Protein AF-A0A6M0CAF9-F1 (afdb_monomer_lite)

Structure (mmCIF, N/CA/C/O backbone):
data_AF-A0A6M0CAF9-F1
#
_entry.id   AF-A0A6M0CAF9-F1
#
loop_
_atom_site.group_PDB
_atom_site.id
_atom_site.type_symbol
_atom_site.label_atom_id
_atom_site.label_alt_id
_atom_site.label_comp_id
_atom_site.label_asym_id
_atom_site.label_entity_id
_atom_site.label_seq_id
_atom_site.pdbx_PDB_ins_code
_atom_site.Cartn_x
_atom_site.Cartn_y
_atom_site.Cartn_z
_atom_site.occupancy
_atom_site.B_iso_or_equiv
_atom_site.auth_seq_id
_atom_site.auth_comp_id
_atom_site.auth_asym_id
_atom_site.auth_atom_id
_atom_site.pdbx_PDB_model_num
ATOM 1 N N . VAL A 1 1 ? 7.916 -5.386 -38.364 1.00 42.59 1 VAL A N 1
ATOM 2 C CA . VAL 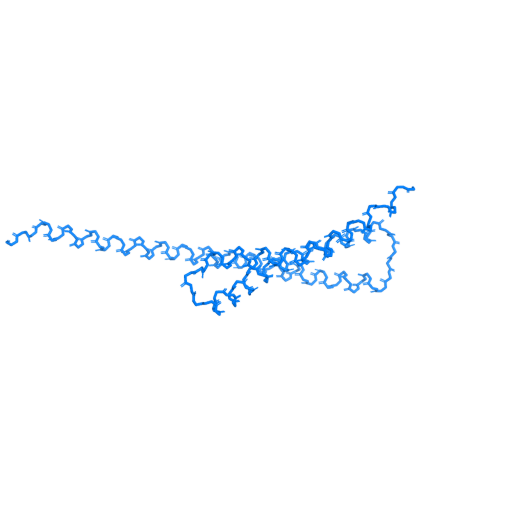A 1 1 ? 7.570 -3.992 -38.754 1.00 42.59 1 VAL A CA 1
ATOM 3 C C . VAL A 1 1 ? 6.393 -3.407 -37.946 1.00 42.59 1 VAL A C 1
ATOM 5 O O . VAL A 1 1 ? 6.266 -2.196 -37.897 1.00 42.59 1 VAL A O 1
ATOM 8 N N . GLY A 1 2 ? 5.595 -4.197 -37.208 1.00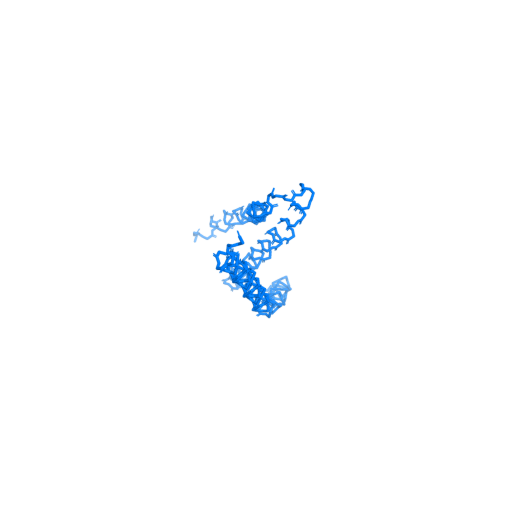 41.81 2 GLY A N 1
ATOM 9 C CA . GLY A 1 2 ? 4.472 -3.687 -36.388 1.00 41.81 2 GLY A CA 1
ATOM 10 C C . GLY A 1 2 ? 4.785 -3.225 -34.951 1.00 41.81 2 GLY A C 1
ATOM 11 O O . GLY A 1 2 ? 3.858 -2.939 -34.206 1.00 41.81 2 GLY A O 1
ATOM 12 N N . ALA A 1 3 ? 6.056 -3.153 -34.538 1.00 45.09 3 ALA A N 1
ATOM 13 C CA . ALA A 1 3 ? 6.441 -2.914 -33.137 1.00 45.09 3 ALA A CA 1
ATOM 14 C C . ALA A 1 3 ? 6.721 -1.439 -32.775 1.00 45.09 3 ALA A C 1
ATOM 16 O O . ALA A 1 3 ? 7.056 -1.157 -31.633 1.00 45.09 3 ALA A O 1
ATOM 17 N N . TYR A 1 4 ? 6.582 -0.494 -33.713 1.00 44.72 4 TYR A N 1
ATOM 18 C CA . TYR A 1 4 ? 6.878 0.927 -33.454 1.00 44.72 4 TYR A CA 1
ATOM 19 C C . TYR A 1 4 ? 5.648 1.792 -33.143 1.00 44.72 4 TYR A C 1
ATOM 21 O O . TYR A 1 4 ? 5.808 2.894 -32.632 1.00 44.72 4 TYR A O 1
ATOM 29 N N . TYR A 1 5 ? 4.428 1.300 -33.385 1.00 47.16 5 TYR A N 1
ATOM 30 C CA . TYR A 1 5 ? 3.204 2.073 -33.121 1.00 47.16 5 TYR A CA 1
ATOM 31 C C . TYR A 1 5 ? 2.569 1.791 -31.750 1.00 47.16 5 TYR A C 1
ATOM 33 O O . TYR A 1 5 ? 1.909 2.664 -31.198 1.00 47.16 5 TYR A O 1
ATOM 41 N N . LEU A 1 6 ? 2.810 0.613 -31.172 1.00 56.22 6 LEU A N 1
ATOM 42 C CA . LEU A 1 6 ? 2.246 0.206 -29.878 1.00 56.22 6 LEU A CA 1
ATOM 43 C C . LEU A 1 6 ? 2.975 0.797 -28.647 1.00 56.22 6 LEU A C 1
ATOM 45 O O . LEU A 1 6 ? 2.296 1.295 -27.755 1.00 56.22 6 LEU A O 1
ATOM 49 N N . PRO A 1 7 ? 4.323 0.879 -28.582 1.00 57.19 7 PRO A N 1
ATOM 50 C CA . PRO A 1 7 ? 5.007 1.307 -27.355 1.00 57.19 7 PRO A CA 1
ATOM 51 C C . PRO A 1 7 ? 4.857 2.797 -27.032 1.00 57.19 7 PRO A C 1
ATOM 53 O O . PRO A 1 7 ? 4.963 3.187 -25.871 1.00 57.19 7 PRO A O 1
ATOM 56 N N . PHE A 1 8 ? 4.672 3.643 -28.052 1.00 59.41 8 PHE A N 1
ATOM 57 C CA . PHE A 1 8 ? 4.570 5.095 -27.878 1.00 59.41 8 PHE A CA 1
ATOM 58 C C . PHE A 1 8 ? 3.186 5.512 -27.372 1.00 59.41 8 PHE A C 1
ATOM 60 O O . PHE A 1 8 ? 3.091 6.318 -26.449 1.00 59.41 8 PHE A O 1
ATOM 67 N N . ILE A 1 9 ? 2.123 4.923 -27.933 1.00 61.81 9 ILE A N 1
ATOM 68 C CA . ILE A 1 9 ? 0.748 5.142 -27.465 1.00 61.81 9 ILE A CA 1
ATOM 69 C C . ILE A 1 9 ? 0.600 4.612 -26.037 1.00 61.81 9 ILE A C 1
ATOM 71 O O . ILE A 1 9 ? 0.075 5.323 -25.187 1.00 61.81 9 ILE A O 1
ATOM 75 N N . ASP A 1 10 ? 1.157 3.435 -25.747 1.00 65.56 10 ASP A N 1
ATOM 76 C CA . ASP A 1 10 ? 1.131 2.851 -24.405 1.00 65.56 10 ASP A CA 1
ATOM 77 C C . ASP A 1 10 ? 1.994 3.617 -23.387 1.00 65.56 10 ASP A C 1
ATOM 79 O O . ASP A 1 10 ? 1.692 3.594 -22.198 1.00 65.56 10 ASP A O 1
ATOM 83 N N . ASN A 1 11 ? 3.068 4.296 -23.809 1.00 69.25 11 ASN A N 1
ATOM 84 C CA . ASN A 1 11 ? 3.820 5.197 -22.923 1.00 69.25 11 ASN A CA 1
ATOM 85 C C . ASN A 1 11 ? 3.038 6.477 -22.629 1.00 69.25 11 ASN A C 1
ATOM 87 O O . ASN A 1 11 ? 3.023 6.938 -21.494 1.00 69.25 11 ASN A O 1
ATOM 91 N N . LEU A 1 12 ? 2.381 7.055 -23.637 1.00 71.19 12 LEU A N 1
ATOM 92 C CA . LEU A 1 12 ? 1.561 8.252 -23.454 1.00 71.19 12 LEU A CA 1
ATOM 93 C C . LEU A 1 12 ? 0.348 7.966 -22.558 1.00 71.19 12 LEU A C 1
ATOM 95 O O . LEU A 1 12 ? 0.015 8.775 -21.694 1.00 71.19 12 LEU A O 1
ATOM 99 N N . LEU A 1 13 ? -0.286 6.807 -22.752 1.00 74.38 13 LEU A N 1
ATOM 100 C CA . LEU A 1 13 ? -1.374 6.328 -21.906 1.00 74.38 13 LEU A CA 1
ATOM 101 C C . LEU A 1 13 ? -0.912 6.109 -20.468 1.00 74.38 13 LEU A C 1
ATOM 103 O O . LEU A 1 13 ? -1.598 6.595 -19.578 1.00 74.38 13 LEU A O 1
ATOM 107 N N . ASP A 1 14 ? 0.245 5.485 -20.229 1.00 75.75 14 ASP A N 1
ATOM 108 C CA . ASP A 1 14 ? 0.766 5.307 -18.864 1.00 75.75 14 ASP A CA 1
ATOM 109 C C . ASP A 1 14 ? 1.099 6.643 -18.191 1.00 75.75 14 ASP A C 1
ATOM 111 O O . ASP A 1 14 ? 0.700 6.873 -17.055 1.00 75.75 14 ASP A O 1
ATOM 115 N N . VAL A 1 15 ? 1.721 7.583 -18.910 1.00 77.38 15 VAL A N 1
ATOM 116 C CA . VAL A 1 15 ? 2.021 8.930 -18.386 1.00 77.38 15 VAL A CA 1
ATOM 117 C C . VAL A 1 15 ? 0.761 9.664 -17.913 1.00 77.38 15 VAL A C 1
ATOM 119 O O . VAL A 1 15 ? 0.834 10.473 -16.989 1.00 77.38 15 VAL A O 1
ATOM 122 N N . ILE A 1 16 ? -0.398 9.385 -18.514 1.00 83.75 16 ILE A N 1
ATOM 123 C CA . ILE A 1 16 ? -1.692 9.939 -18.095 1.00 83.75 16 ILE A CA 1
ATOM 124 C C . ILE A 1 16 ? -2.362 9.042 -17.044 1.00 83.75 16 ILE A C 1
ATOM 126 O O . ILE A 1 16 ? -2.993 9.549 -16.113 1.00 83.75 16 ILE A O 1
ATOM 130 N N . ALA A 1 17 ? -2.227 7.723 -17.153 1.00 83.44 17 ALA A N 1
ATOM 131 C CA . ALA A 1 17 ? -2.837 6.756 -16.252 1.00 83.44 17 ALA A CA 1
ATOM 132 C C . ALA A 1 17 ? -2.268 6.867 -14.835 1.00 83.44 17 ALA A C 1
ATOM 134 O O . ALA A 1 17 ? -3.048 6.868 -13.886 1.00 83.44 17 ALA A O 1
ATOM 135 N N . THR A 1 18 ? -0.955 7.054 -14.671 1.00 82.94 18 THR A N 1
ATOM 136 C CA . THR A 1 18 ? -0.313 7.186 -13.355 1.00 82.94 18 THR A CA 1
ATOM 137 C C . THR A 1 18 ? -0.866 8.358 -12.529 1.00 82.94 18 THR A C 1
ATOM 139 O O . THR A 1 18 ? -1.347 8.123 -11.415 1.00 82.94 18 THR A O 1
ATOM 142 N N . PRO A 1 19 ? -0.904 9.613 -13.025 1.00 85.69 19 PRO A N 1
ATOM 143 C CA . PRO A 1 19 ? -1.523 10.711 -12.286 1.00 85.69 19 PRO A CA 1
ATOM 144 C C . PRO A 1 19 ? -3.040 10.534 -12.143 1.00 85.69 19 PRO A C 1
ATOM 146 O O . PRO A 1 19 ? -3.594 10.868 -11.096 1.00 85.69 19 PRO A O 1
ATOM 149 N N . THR A 1 20 ? -3.717 9.960 -13.142 1.00 88.62 20 THR A N 1
ATOM 150 C CA . THR A 1 20 ? -5.166 9.706 -13.072 1.00 88.62 20 THR A CA 1
ATOM 151 C C . THR A 1 20 ? -5.511 8.706 -11.970 1.00 88.62 20 THR A C 1
ATOM 153 O O . THR A 1 20 ? -6.458 8.934 -11.220 1.00 88.62 20 THR A O 1
ATOM 156 N N . ALA A 1 21 ? -4.728 7.638 -11.815 1.00 87.69 21 ALA A N 1
ATOM 157 C CA . ALA A 1 21 ? -4.906 6.637 -10.771 1.00 87.69 21 ALA A CA 1
ATOM 158 C C . ALA A 1 21 ? -4.751 7.256 -9.376 1.00 87.69 21 ALA A C 1
ATOM 160 O O . ALA A 1 21 ? -5.585 7.023 -8.502 1.00 87.69 21 ALA A O 1
ATOM 161 N N . VAL A 1 22 ? -3.740 8.108 -9.179 1.00 88.88 22 VAL A N 1
ATOM 162 C CA . VAL A 1 22 ? -3.517 8.829 -7.913 1.00 88.88 22 VAL A CA 1
ATOM 163 C C . VAL A 1 22 ? -4.679 9.769 -7.593 1.00 88.88 22 VAL A C 1
ATOM 165 O O . VAL A 1 22 ? -5.165 9.794 -6.458 1.00 88.88 22 VAL A O 1
ATOM 168 N N . ILE A 1 23 ? -5.160 10.521 -8.585 1.00 90.88 23 ILE A N 1
ATOM 169 C CA . ILE A 1 23 ? -6.301 11.432 -8.426 1.00 90.88 23 ILE A CA 1
ATOM 170 C C . ILE A 1 23 ? -7.573 10.642 -8.102 1.00 90.88 23 ILE A C 1
ATOM 172 O O . ILE A 1 23 ? -8.267 10.969 -7.141 1.00 90.88 23 ILE A O 1
ATOM 176 N N . ALA A 1 24 ? -7.860 9.577 -8.850 1.00 89.94 24 ALA A N 1
ATOM 177 C CA . ALA A 1 24 ? -9.025 8.729 -8.629 1.00 89.94 24 ALA A CA 1
ATOM 178 C C . ALA A 1 24 ? -8.988 8.068 -7.244 1.00 89.94 24 ALA A C 1
ATOM 180 O O . ALA A 1 24 ? -9.976 8.125 -6.514 1.00 89.94 24 ALA A O 1
ATOM 181 N N . GLY A 1 25 ? -7.838 7.517 -6.844 1.00 86.50 25 GLY A N 1
ATOM 182 C CA . GLY A 1 25 ? -7.636 6.940 -5.515 1.00 86.50 25 GLY A CA 1
ATOM 183 C C . GLY A 1 25 ? -7.875 7.962 -4.407 1.00 86.50 25 GLY A C 1
ATOM 184 O O . GLY A 1 25 ? -8.610 7.692 -3.459 1.00 86.50 25 GLY A O 1
ATOM 185 N N . THR A 1 26 ? -7.338 9.173 -4.569 1.00 90.75 26 THR A N 1
ATOM 186 C CA . THR A 1 26 ? -7.565 10.287 -3.640 1.00 90.75 26 THR A CA 1
ATOM 187 C C . THR A 1 26 ? -9.050 10.639 -3.541 1.00 90.75 26 THR A C 1
ATOM 189 O O . THR A 1 26 ? -9.580 10.736 -2.440 1.00 90.75 26 THR A O 1
ATOM 192 N N . ILE A 1 27 ? -9.755 10.789 -4.665 1.00 92.12 27 ILE A N 1
ATOM 193 C CA . ILE A 1 27 ? -11.183 11.147 -4.680 1.00 92.12 27 ILE A CA 1
ATOM 194 C C . ILE A 1 27 ? -12.039 10.052 -4.032 1.00 92.12 27 ILE A C 1
ATOM 196 O O . ILE A 1 27 ? -12.914 10.356 -3.219 1.00 92.12 27 ILE A O 1
ATOM 200 N N . ILE A 1 28 ? -11.772 8.780 -4.341 1.00 91.50 28 ILE A N 1
ATOM 201 C CA . ILE A 1 28 ? -12.481 7.647 -3.735 1.00 91.50 28 ILE A CA 1
ATOM 202 C C . ILE A 1 28 ? -12.278 7.662 -2.218 1.00 91.50 28 ILE A C 1
ATOM 204 O O . ILE A 1 28 ? -13.255 7.595 -1.475 1.00 91.50 28 ILE A O 1
ATOM 208 N N . SER A 1 29 ? -11.047 7.835 -1.731 1.00 89.62 29 SER A N 1
ATOM 209 C CA . SER A 1 29 ? -10.799 7.946 -0.290 1.00 89.62 29 SER A CA 1
ATOM 210 C C . SER A 1 29 ? -11.445 9.185 0.329 1.00 89.62 29 SER A C 1
ATOM 212 O O . SER A 1 29 ? -12.027 9.076 1.404 1.00 89.62 29 SER A O 1
ATOM 214 N N . ALA A 1 30 ? -11.429 10.335 -0.350 1.00 89.69 30 ALA A N 1
ATOM 215 C CA . ALA A 1 30 ? -12.101 11.549 0.111 1.00 89.69 30 ALA A CA 1
ATOM 216 C C . ALA A 1 30 ? -13.616 11.353 0.271 1.00 89.69 30 ALA A C 1
ATOM 218 O O . ALA A 1 30 ? -14.206 11.938 1.180 1.00 89.69 30 ALA A O 1
ATOM 219 N N . SER A 1 31 ? -14.238 10.519 -0.572 1.00 88.31 31 SER A N 1
ATOM 220 C CA . SER A 1 31 ? -15.669 10.198 -0.482 1.00 88.31 31 SER A CA 1
ATOM 221 C C . SER A 1 31 ? -16.027 9.343 0.738 1.00 88.31 31 SER A C 1
ATOM 223 O O . SER A 1 31 ? -17.147 9.421 1.228 1.00 88.31 31 SER A O 1
ATOM 225 N N . MET A 1 32 ? -15.074 8.572 1.269 1.00 89.88 32 MET A N 1
ATOM 226 C CA . MET A 1 32 ? -15.285 7.734 2.455 1.00 89.88 32 MET A CA 1
ATOM 227 C C . MET A 1 32 ? -15.211 8.530 3.766 1.00 89.88 32 MET A C 1
ATOM 229 O O . MET A 1 32 ? -15.725 8.081 4.786 1.00 89.88 32 MET A O 1
ATOM 233 N N . VAL A 1 33 ? -14.560 9.700 3.756 1.00 89.06 33 VAL A N 1
ATOM 234 C CA . VAL A 1 33 ? -14.344 10.554 4.941 1.00 89.06 33 VAL A CA 1
ATOM 235 C C . VAL A 1 33 ? -14.935 11.959 4.770 1.00 89.06 33 VAL A C 1
ATOM 237 O O . VAL A 1 33 ? -14.416 12.935 5.310 1.00 89.06 33 VAL A O 1
ATOM 240 N N . SER A 1 34 ? -16.040 12.070 4.027 1.00 87.25 34 SER A N 1
ATOM 241 C CA . SER A 1 34 ? -16.680 13.345 3.659 1.00 87.25 34 SER A CA 1
ATOM 242 C C . SER A 1 34 ? -17.262 14.148 4.828 1.00 87.25 34 SER A C 1
ATOM 244 O O . SER A 1 34 ? -17.596 15.314 4.655 1.00 87.25 34 SER A O 1
ATOM 246 N N . GLU A 1 35 ? -17.407 13.543 6.007 1.00 88.25 35 GLU A N 1
ATOM 247 C CA . GLU A 1 35 ? -17.950 14.192 7.209 1.00 88.25 35 GLU A CA 1
ATOM 248 C C . GLU A 1 35 ? -16.884 14.954 8.025 1.00 88.25 35 GLU A C 1
ATOM 250 O O . GLU A 1 35 ? -17.212 15.641 8.993 1.00 88.25 35 GLU A O 1
ATOM 255 N N . LEU A 1 36 ? -15.601 14.832 7.665 1.00 90.31 36 LEU A N 1
ATOM 256 C CA . LEU A 1 36 ? -14.493 15.507 8.348 1.00 90.31 36 LEU A CA 1
ATOM 257 C C . LEU A 1 36 ? -14.310 16.954 7.868 1.00 90.31 36 LEU A C 1
ATOM 259 O O . LEU A 1 36 ? -14.830 17.367 6.833 1.00 90.31 36 LEU A O 1
ATOM 263 N N . SER A 1 37 ? -13.516 17.738 8.608 1.00 92.88 37 SER A N 1
ATOM 264 C CA . SER A 1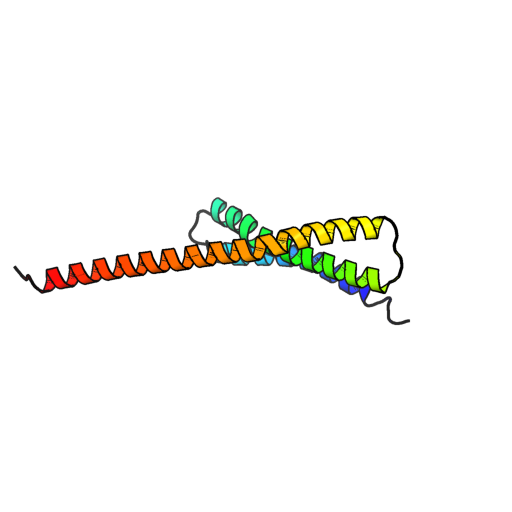 37 ? -13.131 19.074 8.145 1.00 92.88 37 SER A CA 1
ATOM 265 C C . SER A 1 37 ? -12.382 18.978 6.805 1.00 92.88 37 SER A C 1
ATOM 267 O O . SER A 1 37 ? -11.582 18.053 6.632 1.00 92.88 37 SER A O 1
ATOM 269 N N . PRO A 1 38 ? -12.570 19.925 5.865 1.00 89.12 38 PRO A N 1
ATOM 270 C CA . PRO A 1 38 ? -12.001 19.820 4.519 1.00 89.12 38 PRO A CA 1
ATOM 271 C C . PRO A 1 38 ? -10.485 19.592 4.510 1.00 89.12 38 PRO A C 1
ATOM 273 O O . PRO A 1 38 ? -9.982 18.765 3.756 1.00 89.12 38 PRO A O 1
ATOM 276 N N . MET A 1 39 ? -9.750 20.267 5.400 1.00 93.75 39 MET A N 1
ATOM 277 C CA . MET A 1 39 ? -8.302 20.079 5.530 1.00 93.75 39 MET A CA 1
ATOM 278 C C . MET A 1 39 ? -7.945 18.630 5.897 1.00 93.75 39 MET A C 1
ATOM 280 O O . MET A 1 39 ? -7.035 18.041 5.314 1.00 93.75 39 MET A O 1
ATOM 284 N N . LEU A 1 40 ? -8.675 18.036 6.844 1.00 88.94 40 LEU A N 1
ATOM 285 C CA . LEU A 1 40 ? -8.418 16.678 7.313 1.00 88.94 40 LEU A CA 1
ATOM 286 C C . LEU A 1 40 ? -8.860 15.633 6.280 1.00 88.94 40 LEU A C 1
ATOM 288 O O . LEU A 1 40 ? -8.127 14.677 6.038 1.00 88.94 40 LEU A O 1
ATOM 292 N N . GLN A 1 41 ? -10.007 15.853 5.632 1.00 91.50 41 GLN A N 1
ATOM 293 C CA . GLN A 1 41 ? -10.519 15.019 4.546 1.00 91.50 41 GLN A CA 1
ATOM 294 C C . GLN A 1 41 ? -9.482 14.880 3.428 1.00 91.50 41 GLN A C 1
ATOM 296 O O . GLN A 1 41 ? -9.097 13.764 3.089 1.00 91.50 41 GLN A O 1
ATOM 301 N N . TRP A 1 42 ? -8.987 15.999 2.888 1.00 92.00 42 TRP A N 1
ATOM 302 C CA . TRP A 1 42 ? -8.026 15.980 1.784 1.00 92.00 42 TRP A CA 1
ATOM 303 C C . TRP A 1 42 ? -6.661 15.433 2.199 1.00 92.00 42 TRP A C 1
ATOM 305 O O . TRP A 1 42 ? -6.057 14.677 1.442 1.00 92.00 42 TRP A O 1
ATOM 315 N N . THR A 1 43 ? -6.199 15.739 3.414 1.00 91.00 43 THR A N 1
ATOM 316 C CA . THR A 1 43 ? -4.933 15.196 3.930 1.00 91.00 43 THR A CA 1
ATOM 317 C C . THR A 1 43 ? -4.988 13.670 4.030 1.00 91.00 43 THR A C 1
ATOM 319 O O . THR A 1 43 ? -4.109 12.984 3.511 1.00 91.00 43 THR A O 1
ATOM 322 N N . ILE A 1 44 ? -6.044 13.118 4.639 1.00 89.62 44 ILE A N 1
ATOM 323 C CA . ILE A 1 44 ? -6.224 11.663 4.762 1.00 89.62 44 ILE A CA 1
ATOM 324 C C . ILE A 1 44 ? -6.425 11.029 3.383 1.00 89.62 44 ILE A C 1
ATOM 326 O O . ILE A 1 44 ? -5.832 9.992 3.091 1.00 89.62 44 ILE A O 1
ATOM 330 N N . ALA A 1 45 ? -7.220 11.658 2.520 1.00 89.56 45 ALA A N 1
ATOM 331 C CA . ALA A 1 45 ? -7.504 11.165 1.181 1.00 89.56 45 ALA A CA 1
ATOM 332 C C . ALA A 1 45 ? -6.250 11.050 0.305 1.00 89.56 45 ALA A C 1
ATOM 334 O O . ALA A 1 45 ? -6.076 10.044 -0.377 1.00 89.56 45 ALA A O 1
ATOM 335 N N . VAL A 1 46 ? -5.359 12.045 0.340 1.00 88.81 46 VAL A N 1
ATOM 336 C CA . VAL A 1 46 ? -4.103 12.021 -0.425 1.00 88.81 46 VAL A CA 1
ATOM 337 C C . VAL A 1 46 ? -3.156 10.958 0.125 1.00 88.81 46 VAL A C 1
ATOM 339 O O . VAL A 1 46 ? -2.576 10.200 -0.648 1.00 88.81 46 VAL A O 1
ATOM 342 N N . ILE A 1 47 ? -3.021 10.860 1.451 1.00 86.00 47 ILE A N 1
ATOM 343 C CA . ILE A 1 47 ? -2.111 9.894 2.081 1.00 86.00 47 ILE A CA 1
ATOM 344 C C . ILE A 1 47 ? -2.580 8.458 1.833 1.00 86.00 47 ILE A C 1
ATOM 346 O O . ILE A 1 47 ? -1.790 7.612 1.424 1.00 86.00 47 ILE A O 1
ATOM 350 N N . VAL A 1 48 ? -3.863 8.181 2.071 1.00 86.31 48 VAL A N 1
ATOM 351 C CA . VAL A 1 48 ? -4.417 6.826 1.978 1.00 86.31 48 VAL A CA 1
ATOM 352 C C . VAL A 1 48 ? -4.740 6.472 0.531 1.00 86.31 48 VAL A C 1
ATOM 354 O O . VAL A 1 48 ? -4.238 5.478 0.020 1.00 86.31 48 VAL A O 1
ATOM 357 N N . GLY A 1 49 ? -5.551 7.285 -0.143 1.00 85.00 49 GLY A N 1
ATOM 358 C CA . GLY A 1 49 ? -6.028 7.012 -1.497 1.00 85.00 49 GLY A CA 1
ATOM 359 C C . GLY A 1 49 ? -4.980 7.285 -2.563 1.00 85.00 49 GLY A C 1
ATOM 360 O O . GLY A 1 49 ? -4.686 6.415 -3.381 1.00 85.00 49 GLY A O 1
ATOM 361 N N . GLY A 1 50 ? -4.384 8.478 -2.531 1.00 85.56 50 GLY A N 1
ATOM 362 C CA . GLY A 1 50 ? -3.316 8.859 -3.456 1.00 85.56 50 GLY A CA 1
ATOM 363 C C . GLY A 1 50 ? -2.048 8.027 -3.262 1.00 85.56 50 GLY A C 1
ATOM 364 O O . GLY A 1 50 ? -1.479 7.543 -4.238 1.00 85.56 50 GLY A O 1
ATOM 365 N N . GLY A 1 51 ? -1.643 7.790 -2.011 1.00 83.94 51 GLY A N 1
ATOM 366 C CA . GLY A 1 51 ? -0.486 6.958 -1.679 1.00 83.94 51 GLY A CA 1
ATOM 367 C C . GLY A 1 51 ? -0.662 5.488 -2.075 1.00 83.94 51 GLY A C 1
ATOM 368 O O . GLY A 1 51 ? 0.229 4.908 -2.701 1.00 83.94 51 GLY A O 1
ATOM 369 N N . ALA A 1 52 ? -1.818 4.881 -1.782 1.00 83.81 52 ALA A N 1
ATOM 370 C CA . ALA A 1 52 ? -2.083 3.495 -2.177 1.00 83.81 52 ALA A CA 1
ATOM 371 C C . ALA A 1 52 ? -2.172 3.341 -3.703 1.00 83.81 52 ALA A C 1
ATOM 373 O O . ALA A 1 52 ? -1.553 2.444 -4.268 1.00 83.81 52 ALA A O 1
ATOM 374 N N . ALA A 1 53 ? -2.881 4.239 -4.392 1.00 85.19 53 ALA A N 1
ATOM 375 C CA . ALA A 1 53 ? -2.972 4.187 -5.849 1.00 85.19 53 ALA A CA 1
ATOM 376 C C . ALA A 1 53 ? -1.614 4.439 -6.525 1.00 85.19 53 ALA A C 1
ATOM 378 O O . ALA A 1 53 ? -1.252 3.718 -7.450 1.00 85.19 53 ALA A O 1
ATOM 379 N N . GLY A 1 54 ? -0.828 5.404 -6.037 1.00 83.69 54 GLY A N 1
ATOM 380 C CA . GLY A 1 54 ? 0.496 5.715 -6.581 1.00 83.69 54 GLY A CA 1
ATOM 381 C C . GLY A 1 54 ? 1.495 4.570 -6.423 1.00 83.69 54 GLY A C 1
ATOM 382 O O . GLY A 1 54 ? 2.253 4.279 -7.344 1.00 83.69 54 GLY A O 1
ATOM 383 N N . THR A 1 55 ? 1.467 3.878 -5.282 1.00 81.88 55 THR A N 1
ATOM 384 C CA . THR A 1 55 ? 2.332 2.710 -5.045 1.00 81.88 55 THR A CA 1
ATOM 385 C C . THR A 1 55 ? 1.948 1.521 -5.922 1.00 81.88 55 THR A C 1
ATOM 387 O O . THR A 1 55 ? 2.817 0.944 -6.569 1.00 81.88 55 THR A O 1
ATOM 390 N N . VAL A 1 56 ? 0.660 1.177 -6.007 1.00 82.25 56 VAL A N 1
ATOM 391 C CA . VAL A 1 56 ? 0.178 0.056 -6.837 1.00 82.25 56 VAL A CA 1
ATOM 392 C C . VAL A 1 56 ? 0.381 0.320 -8.331 1.00 82.25 56 VAL A C 1
ATOM 394 O O . VAL A 1 56 ? 0.826 -0.568 -9.063 1.00 82.25 56 VAL A O 1
ATOM 397 N N . GLN A 1 57 ? 0.094 1.537 -8.794 1.00 81.00 57 GLN A N 1
ATOM 398 C CA . GLN A 1 57 ? 0.293 1.896 -10.195 1.00 81.00 57 GLN A CA 1
ATOM 399 C C . GLN A 1 57 ? 1.783 1.948 -10.543 1.00 81.00 57 GLN A C 1
ATOM 401 O O . GLN A 1 57 ? 2.197 1.324 -11.513 1.00 81.00 57 GLN A O 1
ATOM 406 N N . GLY A 1 58 ? 2.615 2.569 -9.699 1.00 78.94 58 GLY A N 1
ATOM 407 C CA . GLY A 1 58 ? 4.063 2.630 -9.922 1.00 78.94 58 GLY A CA 1
ATOM 408 C C . GLY A 1 58 ? 4.721 1.248 -9.986 1.00 78.94 58 GLY A C 1
ATOM 409 O O . GLY A 1 58 ? 5.592 1.011 -10.818 1.00 78.94 58 GLY A O 1
ATOM 410 N N . LEU A 1 59 ? 4.268 0.296 -9.168 1.00 78.19 59 LEU A N 1
ATOM 411 C CA . LEU A 1 59 ? 4.682 -1.108 -9.267 1.00 78.19 59 LEU A CA 1
ATOM 412 C C . LEU A 1 59 ? 4.323 -1.759 -10.599 1.00 78.19 59 LEU A C 1
ATOM 414 O O . LEU A 1 59 ? 5.102 -2.542 -11.146 1.00 78.19 59 LEU A O 1
ATOM 418 N N . THR A 1 60 ? 3.118 -1.478 -11.083 1.00 79.44 60 THR A N 1
ATOM 419 C CA . THR A 1 60 ? 2.600 -2.037 -12.329 1.00 79.44 60 THR A CA 1
ATOM 420 C C . THR A 1 60 ? 3.408 -1.503 -13.505 1.00 79.44 60 THR A C 1
ATOM 422 O O . THR A 1 60 ? 3.895 -2.293 -14.315 1.00 79.44 60 THR A O 1
ATOM 425 N N . ASP A 1 61 ? 3.653 -0.192 -13.529 1.00 77.25 61 ASP A N 1
ATOM 426 C CA . ASP A 1 61 ? 4.463 0.488 -14.543 1.00 77.25 61 ASP A CA 1
ATOM 427 C C . ASP A 1 61 ? 5.887 -0.091 -14.570 1.00 77.25 61 ASP A C 1
ATOM 429 O O . ASP A 1 61 ? 6.411 -0.459 -15.622 1.00 77.25 61 ASP A O 1
ATOM 433 N N . VAL A 1 62 ? 6.491 -0.275 -13.395 1.00 73.50 62 VAL A N 1
ATOM 434 C CA . VAL A 1 62 ? 7.816 -0.886 -13.235 1.00 73.50 62 VAL A CA 1
ATOM 435 C C . VAL A 1 62 ? 7.855 -2.335 -13.737 1.00 73.50 62 VAL A C 1
ATOM 437 O O . VAL A 1 62 ? 8.768 -2.722 -14.466 1.00 73.50 62 VAL A O 1
ATOM 440 N N . THR A 1 63 ? 6.859 -3.145 -13.385 1.00 75.06 63 THR A N 1
ATOM 441 C CA . THR A 1 63 ? 6.773 -4.550 -13.816 1.00 75.06 63 THR A CA 1
ATOM 442 C C . THR A 1 63 ? 6.606 -4.652 -15.334 1.00 75.06 63 THR A C 1
ATOM 444 O O . THR A 1 63 ? 7.209 -5.514 -15.984 1.00 75.06 63 THR A O 1
ATOM 447 N N . ARG A 1 64 ? 5.830 -3.736 -15.921 1.00 72.25 64 ARG A N 1
ATOM 448 C CA . ARG A 1 64 ? 5.594 -3.635 -17.364 1.00 72.25 64 ARG A CA 1
ATOM 449 C C . ARG A 1 64 ? 6.850 -3.190 -18.112 1.00 72.25 64 ARG A C 1
ATOM 451 O O . ARG A 1 64 ? 7.193 -3.786 -19.132 1.00 72.25 64 ARG A O 1
ATOM 458 N N . LEU A 1 65 ? 7.575 -2.206 -17.578 1.00 69.31 65 LEU A N 1
ATOM 459 C CA . LEU A 1 65 ? 8.864 -1.761 -18.111 1.00 69.31 65 LEU A CA 1
ATOM 460 C C . LEU A 1 65 ? 9.890 -2.894 -18.102 1.00 69.31 65 LEU A C 1
ATOM 462 O O . LEU A 1 65 ? 10.497 -3.152 -19.136 1.00 69.31 65 LEU A O 1
ATOM 466 N N . THR A 1 66 ? 10.033 -3.608 -16.984 1.00 67.69 66 THR A N 1
ATOM 467 C CA . THR A 1 66 ? 10.943 -4.759 -16.867 1.00 67.69 66 THR A CA 1
ATOM 468 C C . THR A 1 66 ? 10.571 -5.880 -17.838 1.00 67.69 66 THR A C 1
ATOM 470 O O . THR A 1 66 ? 11.440 -6.445 -18.493 1.00 67.69 66 THR A O 1
ATOM 473 N N . SER A 1 67 ? 9.278 -6.169 -18.008 1.00 65.94 67 SER A N 1
ATOM 474 C CA . SER A 1 67 ? 8.818 -7.178 -18.972 1.00 65.94 67 SER A CA 1
ATOM 475 C C . SER A 1 67 ? 9.183 -6.790 -20.407 1.00 65.94 67 SER A C 1
ATOM 477 O O . SER A 1 67 ? 9.735 -7.609 -21.136 1.00 65.94 67 SER A O 1
ATOM 479 N N . ASN A 1 68 ? 8.962 -5.524 -20.779 1.00 65.38 68 ASN A N 1
ATOM 480 C CA . ASN A 1 68 ? 9.291 -5.000 -22.105 1.00 65.38 68 ASN A CA 1
ATOM 481 C C . ASN A 1 68 ? 10.807 -4.981 -22.369 1.00 65.38 68 ASN A C 1
ATOM 483 O O . ASN A 1 68 ? 11.240 -5.350 -23.463 1.00 65.38 68 ASN A O 1
ATOM 487 N N . THR A 1 69 ? 11.624 -4.581 -21.388 1.00 61.66 69 THR A N 1
ATOM 488 C CA . THR A 1 69 ? 13.088 -4.495 -21.533 1.00 61.66 69 THR A CA 1
ATOM 489 C C . THR A 1 69 ? 13.756 -5.867 -21.567 1.00 61.66 69 THR A C 1
ATOM 491 O O . THR A 1 69 ? 14.650 -6.071 -22.389 1.00 61.66 69 THR A O 1
ATOM 494 N N . LEU A 1 70 ? 13.290 -6.829 -20.761 1.00 59.88 70 LEU A N 1
ATOM 495 C CA . LEU A 1 70 ? 13.769 -8.215 -20.796 1.00 59.88 70 LEU A CA 1
ATOM 496 C C . LEU A 1 70 ? 13.488 -8.873 -22.153 1.00 59.88 70 LEU A C 1
ATOM 498 O O . LEU A 1 70 ? 14.366 -9.533 -22.708 1.00 59.88 70 LEU A O 1
ATOM 502 N N . THR A 1 71 ? 12.313 -8.635 -22.747 1.00 57.50 71 THR A N 1
ATOM 503 C CA . THR A 1 71 ? 12.013 -9.113 -24.109 1.00 57.50 71 THR A CA 1
ATOM 504 C C . THR A 1 71 ? 12.767 -8.368 -25.214 1.00 57.50 71 THR A C 1
ATOM 506 O O . THR A 1 71 ? 12.884 -8.893 -26.318 1.00 57.50 71 THR A O 1
ATOM 509 N N . ALA A 1 72 ? 13.299 -7.170 -24.943 1.00 59.12 72 ALA A N 1
ATOM 510 C CA . ALA A 1 72 ? 14.010 -6.350 -25.925 1.00 59.12 72 ALA A CA 1
ATOM 511 C C . ALA A 1 72 ? 15.530 -6.611 -25.991 1.00 59.12 72 ALA A C 1
ATOM 513 O O . ALA A 1 72 ? 16.195 -6.051 -26.858 1.00 59.12 72 ALA A O 1
ATOM 514 N N . GLY A 1 73 ? 16.091 -7.474 -25.133 1.00 55.97 73 GLY A N 1
ATOM 515 C CA . GLY A 1 73 ? 17.432 -8.049 -25.316 1.00 55.97 73 GLY A CA 1
ATOM 516 C C . GLY A 1 73 ? 18.632 -7.098 -25.173 1.00 55.97 73 GLY A C 1
ATOM 517 O O . GLY A 1 73 ? 19.720 -7.442 -25.628 1.00 55.97 73 GLY A O 1
ATOM 518 N N . VAL A 1 74 ? 18.485 -5.925 -24.544 1.00 52.66 74 VAL A N 1
ATOM 519 C CA . VAL A 1 74 ? 19.591 -4.962 -24.367 1.00 52.66 74 VAL A CA 1
ATOM 520 C C . VAL A 1 74 ? 19.770 -4.616 -22.886 1.00 52.66 74 VAL A C 1
ATOM 522 O O . VAL A 1 74 ? 19.095 -3.739 -22.352 1.00 52.66 74 VAL A O 1
ATOM 525 N N . ALA A 1 75 ? 20.698 -5.295 -22.207 1.00 52.34 75 ALA A N 1
ATOM 526 C CA . ALA A 1 75 ? 21.065 -4.982 -20.826 1.00 52.34 75 ALA A CA 1
ATOM 527 C C . ALA A 1 75 ? 22.215 -3.957 -20.794 1.00 52.34 75 ALA A C 1
ATOM 529 O O . ALA A 1 75 ? 23.373 -4.282 -21.045 1.00 52.34 75 ALA A O 1
ATOM 530 N N . ASN A 1 76 ? 21.870 -2.705 -20.489 1.00 52.69 76 ASN A N 1
ATOM 531 C CA . ASN A 1 76 ? 22.785 -1.601 -20.164 1.00 52.69 76 ASN A CA 1
ATOM 532 C C . ASN A 1 76 ? 22.722 -1.358 -18.629 1.00 52.69 76 ASN A C 1
ATOM 534 O O . ASN A 1 76 ? 21.704 -1.717 -18.029 1.00 52.69 76 ASN A O 1
ATOM 538 N N . PRO A 1 77 ? 23.703 -0.717 -17.956 1.00 58.84 77 PRO A N 1
ATOM 539 C CA . PRO A 1 77 ? 23.703 -0.490 -16.498 1.00 58.84 77 PRO A CA 1
ATOM 540 C C . PRO A 1 77 ? 22.431 0.173 -15.937 1.00 58.84 77 PRO A C 1
ATOM 542 O O . PRO A 1 77 ? 22.072 -0.036 -14.778 1.00 58.84 77 PRO A O 1
ATOM 545 N N . GLY A 1 78 ? 21.702 0.928 -16.768 1.00 61.09 78 GLY A N 1
ATOM 546 C CA . GLY A 1 78 ? 20.393 1.482 -16.411 1.00 61.09 78 GLY A CA 1
ATOM 547 C C . GLY A 1 78 ? 19.329 0.415 -16.119 1.00 61.09 78 GLY A C 1
ATOM 548 O O . GLY A 1 78 ? 18.593 0.553 -15.148 1.00 61.09 78 GLY A O 1
ATOM 549 N N . VAL A 1 79 ? 19.298 -0.689 -16.877 1.00 64.25 79 VAL A N 1
ATOM 550 C CA . VAL A 1 79 ? 18.357 -1.804 -16.654 1.00 64.25 79 VAL A CA 1
ATOM 551 C C . VAL A 1 79 ? 18.668 -2.523 -15.343 1.00 64.25 79 VAL A C 1
ATOM 553 O O . VAL A 1 79 ? 17.755 -2.783 -14.572 1.00 64.25 79 VAL A O 1
ATOM 556 N N . SER A 1 80 ? 19.949 -2.749 -15.029 1.00 64.88 80 SER A N 1
ATOM 557 C CA . SER A 1 80 ? 20.356 -3.372 -13.760 1.00 64.88 80 SER A CA 1
ATOM 558 C C . SER A 1 80 ? 19.965 -2.521 -12.546 1.00 64.88 80 SER A C 1
ATOM 560 O O . SER A 1 80 ? 19.504 -3.045 -11.534 1.00 64.88 80 SER A O 1
ATOM 562 N N . THR A 1 81 ? 20.064 -1.193 -12.660 1.00 66.75 81 THR A N 1
ATOM 563 C CA . THR A 1 81 ? 19.654 -0.280 -11.582 1.00 66.75 81 THR A CA 1
ATOM 564 C C . THR A 1 81 ? 18.138 -0.319 -11.379 1.00 66.75 81 THR A C 1
ATOM 566 O O . THR A 1 81 ? 17.662 -0.355 -10.245 1.00 66.75 81 THR A O 1
ATOM 569 N N . MET A 1 82 ? 17.374 -0.376 -12.475 1.00 65.62 82 MET A N 1
ATOM 570 C CA . MET A 1 82 ? 15.921 -0.539 -12.431 1.00 65.62 82 MET A CA 1
ATOM 571 C C . MET A 1 82 ? 15.515 -1.903 -11.873 1.00 65.62 82 MET A C 1
ATOM 573 O O . MET A 1 82 ? 14.600 -1.962 -11.063 1.00 65.62 82 MET A O 1
ATOM 577 N N . GLU A 1 83 ? 16.197 -2.985 -12.233 1.00 70.25 83 GLU A N 1
ATOM 578 C CA . GLU A 1 83 ? 15.925 -4.334 -11.730 1.00 70.25 83 GLU A CA 1
ATOM 579 C C . GLU A 1 83 ? 16.143 -4.426 -10.214 1.00 70.25 83 GLU A C 1
ATOM 581 O O . GLU A 1 83 ? 15.304 -4.974 -9.495 1.00 70.25 83 GLU A O 1
ATOM 586 N N . VAL A 1 84 ? 17.210 -3.800 -9.705 1.00 74.31 84 VAL A N 1
ATOM 587 C CA . VAL A 1 84 ? 17.486 -3.703 -8.264 1.00 74.31 84 VAL A CA 1
ATOM 588 C C . VAL A 1 84 ? 16.420 -2.874 -7.552 1.00 74.31 84 VAL A C 1
ATOM 590 O O . VAL A 1 84 ? 15.895 -3.312 -6.527 1.00 74.31 84 VAL A O 1
ATOM 593 N N . LEU A 1 85 ? 16.050 -1.709 -8.090 1.00 74.00 85 LEU A N 1
ATOM 594 C CA . LEU A 1 85 ? 14.982 -0.876 -7.528 1.00 74.00 85 LEU A CA 1
ATOM 595 C C . LEU A 1 85 ? 13.642 -1.623 -7.496 1.00 74.00 85 LEU A C 1
ATOM 597 O O . LEU A 1 85 ? 13.002 -1.691 -6.450 1.00 74.00 85 LEU A O 1
ATOM 601 N N . SER A 1 86 ? 13.259 -2.243 -8.611 1.00 70.94 86 SER A N 1
ATOM 602 C CA . SER A 1 86 ? 12.009 -2.996 -8.763 1.00 70.94 86 SER A CA 1
ATOM 603 C C . SER A 1 86 ? 11.943 -4.171 -7.802 1.00 70.94 86 SER A C 1
ATOM 605 O O . SER A 1 86 ? 10.956 -4.333 -7.091 1.00 70.94 86 SER A O 1
ATOM 607 N N . SER A 1 87 ? 13.014 -4.964 -7.737 1.00 77.44 87 SER A N 1
ATOM 608 C CA . SER A 1 87 ? 13.098 -6.136 -6.864 1.00 77.44 87 SER A CA 1
ATOM 609 C C . SER A 1 87 ? 13.088 -5.740 -5.391 1.00 77.44 87 SER A C 1
ATOM 611 O O . SER A 1 87 ? 12.449 -6.403 -4.579 1.00 77.44 87 SER A O 1
ATOM 613 N N . THR A 1 88 ? 13.737 -4.626 -5.040 1.00 79.56 88 THR A N 1
ATOM 614 C CA . THR A 1 88 ? 13.722 -4.091 -3.672 1.00 79.56 88 THR A CA 1
ATOM 615 C C . THR A 1 88 ? 12.314 -3.654 -3.278 1.00 79.56 88 THR A C 1
ATOM 617 O O . THR A 1 88 ? 11.816 -4.039 -2.222 1.00 79.56 88 THR A O 1
ATOM 620 N N . VAL A 1 89 ? 11.640 -2.894 -4.143 1.00 74.25 89 VAL A N 1
ATOM 621 C CA . VAL A 1 89 ? 10.280 -2.405 -3.895 1.00 74.25 89 VAL A CA 1
ATOM 622 C C . VAL A 1 89 ? 9.280 -3.567 -3.839 1.00 74.25 89 VAL A C 1
ATOM 624 O O . VAL A 1 89 ? 8.510 -3.657 -2.883 1.00 74.25 89 VAL A O 1
ATOM 627 N N . LEU A 1 90 ? 9.332 -4.508 -4.789 1.00 79.06 90 LEU A N 1
ATOM 628 C CA . LEU A 1 90 ? 8.495 -5.713 -4.794 1.00 79.06 90 LEU A CA 1
ATOM 629 C C . LEU A 1 90 ? 8.715 -6.573 -3.548 1.00 79.06 90 LEU A C 1
ATOM 631 O O . LEU A 1 90 ? 7.745 -7.046 -2.966 1.00 79.06 90 LEU A O 1
ATOM 635 N N . SER A 1 91 ? 9.962 -6.743 -3.108 1.00 82.00 91 SER A N 1
ATOM 636 C CA . SER A 1 91 ? 10.287 -7.485 -1.886 1.00 82.00 91 SER A CA 1
ATOM 637 C C . SER A 1 91 ? 9.679 -6.827 -0.642 1.00 82.00 91 SER A C 1
ATOM 639 O O . SER A 1 91 ? 9.030 -7.496 0.165 1.00 82.00 91 SER A O 1
ATOM 641 N N . ILE A 1 92 ? 9.792 -5.498 -0.523 1.00 78.44 92 ILE A N 1
ATOM 642 C CA . ILE A 1 92 ? 9.170 -4.738 0.572 1.00 78.44 92 ILE A CA 1
ATOM 643 C C . ILE A 1 92 ? 7.651 -4.920 0.556 1.00 78.44 92 ILE A C 1
ATOM 645 O O . ILE A 1 92 ? 7.048 -5.175 1.596 1.00 78.44 92 ILE A O 1
ATOM 649 N N . LEU A 1 93 ? 7.019 -4.827 -0.612 1.00 74.38 93 LEU A N 1
ATOM 650 C CA . LEU A 1 93 ? 5.567 -4.942 -0.736 1.00 74.38 93 LEU A CA 1
ATOM 651 C C . LEU A 1 93 ? 5.047 -6.359 -0.546 1.00 74.38 93 LEU A C 1
ATOM 653 O O . LEU A 1 93 ? 3.986 -6.524 0.050 1.00 74.38 93 LEU A O 1
ATOM 657 N N . ALA A 1 94 ? 5.794 -7.375 -0.971 1.00 79.69 94 ALA A N 1
ATOM 658 C CA . ALA A 1 94 ? 5.461 -8.770 -0.710 1.00 79.69 94 ALA A CA 1
ATOM 659 C C . ALA A 1 94 ? 5.347 -9.052 0.797 1.00 79.69 94 ALA A C 1
ATOM 661 O O . ALA A 1 94 ? 4.532 -9.874 1.210 1.00 79.69 94 ALA A O 1
ATOM 662 N N . ILE A 1 95 ? 6.118 -8.335 1.621 1.00 80.75 95 ILE A N 1
ATOM 663 C CA . ILE A 1 95 ? 6.057 -8.416 3.084 1.00 80.75 95 ILE A CA 1
ATOM 664 C C . ILE A 1 95 ? 4.996 -7.457 3.648 1.00 80.75 95 ILE A C 1
ATOM 666 O O . ILE A 1 95 ? 4.204 -7.837 4.511 1.00 80.75 95 ILE A O 1
ATOM 670 N N . ALA A 1 96 ? 4.950 -6.213 3.167 1.00 74.50 96 ALA A N 1
ATOM 671 C CA . ALA A 1 96 ? 4.082 -5.172 3.709 1.00 74.50 96 ALA A CA 1
ATOM 672 C C . ALA A 1 96 ? 2.594 -5.404 3.401 1.00 74.50 96 ALA A C 1
ATOM 674 O O . ALA A 1 96 ? 1.758 -5.179 4.273 1.00 74.50 96 ALA A O 1
ATOM 675 N N . ALA A 1 97 ? 2.247 -5.881 2.203 1.00 78.81 97 ALA A N 1
ATOM 676 C CA . ALA A 1 97 ? 0.863 -6.119 1.792 1.00 78.81 97 ALA A CA 1
ATOM 677 C C . ALA A 1 97 ? 0.110 -7.112 2.704 1.00 78.81 97 ALA A C 1
ATOM 679 O O . ALA A 1 97 ? -0.964 -6.749 3.194 1.00 78.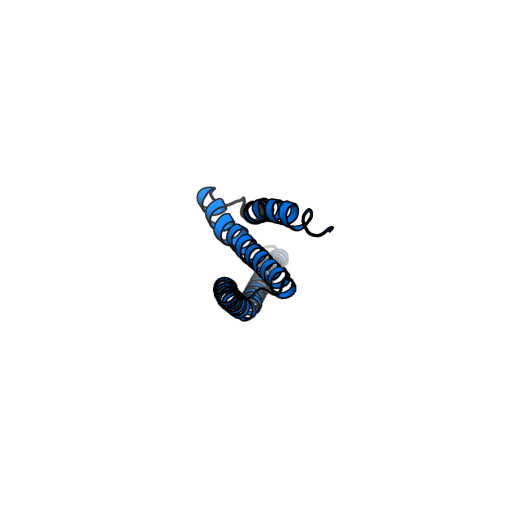81 97 ALA A O 1
ATOM 680 N N . PRO A 1 98 ? 0.632 -8.321 3.010 1.00 81.19 98 PRO A N 1
ATOM 681 C CA . PRO A 1 98 ? -0.052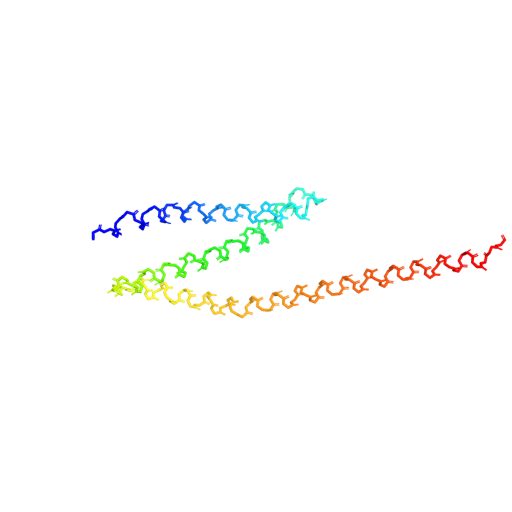 -9.241 3.919 1.00 81.19 98 PRO A CA 1
ATOM 682 C C . PRO A 1 98 ? -0.122 -8.710 5.357 1.00 81.19 98 PRO A C 1
ATOM 684 O O . PRO A 1 98 ? -1.138 -8.907 6.022 1.00 81.19 98 PRO A O 1
ATOM 687 N N . LEU A 1 99 ? 0.902 -7.992 5.834 1.00 82.44 99 LEU A N 1
ATOM 688 C CA . LEU A 1 99 ? 0.883 -7.356 7.158 1.00 82.44 99 LEU A CA 1
ATOM 689 C C . LEU A 1 99 ? -0.203 -6.280 7.252 1.00 82.44 99 LEU A C 1
ATOM 691 O O . LEU A 1 99 ? -0.980 -6.260 8.206 1.00 82.44 99 LEU A O 1
ATOM 695 N N . PHE A 1 100 ? -0.288 -5.409 6.247 1.00 77.56 100 PHE A N 1
ATOM 696 C CA . PHE A 1 100 ? -1.281 -4.342 6.197 1.00 77.56 100 PHE A CA 1
ATOM 697 C C . PHE A 1 100 ? -2.703 -4.909 6.114 1.00 77.56 100 PHE A C 1
ATOM 699 O O . PHE A 1 100 ? -3.588 -4.482 6.857 1.00 77.56 100 PHE A O 1
ATOM 706 N N . ALA A 1 101 ? -2.910 -5.931 5.275 1.00 81.81 101 ALA A N 1
ATOM 707 C CA . ALA A 1 101 ? -4.181 -6.640 5.176 1.00 81.81 101 ALA A CA 1
ATOM 708 C C . ALA A 1 101 ? -4.576 -7.301 6.507 1.00 81.81 101 ALA A C 1
ATOM 710 O O . ALA A 1 101 ? -5.720 -7.168 6.943 1.00 81.81 101 ALA A O 1
ATOM 711 N N . ALA A 1 102 ? -3.634 -7.959 7.191 1.00 85.62 102 ALA A N 1
ATOM 712 C CA . ALA A 1 102 ? -3.887 -8.581 8.487 1.00 85.62 102 ALA A CA 1
ATOM 713 C C . ALA A 1 102 ? -4.320 -7.548 9.538 1.00 85.62 102 ALA A C 1
ATOM 715 O O . ALA A 1 102 ? -5.338 -7.740 10.204 1.00 85.62 102 ALA A O 1
ATOM 716 N N . VAL A 1 103 ? -3.596 -6.429 9.656 1.00 88.81 103 VAL A N 1
ATOM 717 C CA . VAL A 1 103 ? -3.939 -5.342 10.589 1.00 88.81 103 VAL A CA 1
ATOM 718 C C . VAL A 1 103 ? -5.337 -4.791 10.301 1.00 88.81 103 VAL A C 1
ATOM 720 O O . VAL A 1 103 ? -6.136 -4.638 11.227 1.00 88.81 103 VAL A O 1
ATOM 723 N N . LEU A 1 104 ? -5.663 -4.549 9.028 1.00 86.50 104 LEU A N 1
ATOM 724 C CA . LEU A 1 104 ? -6.975 -4.047 8.624 1.00 86.50 104 LEU A CA 1
ATOM 725 C C . LEU A 1 104 ? -8.100 -5.007 9.043 1.00 86.50 104 LEU A C 1
ATOM 727 O O . LEU A 1 104 ? -9.091 -4.582 9.638 1.00 86.50 104 LEU A O 1
ATOM 731 N N . VAL A 1 105 ? -7.925 -6.308 8.794 1.00 90.94 105 VAL A N 1
ATOM 732 C CA . VAL A 1 105 ? -8.894 -7.345 9.180 1.00 90.94 105 VAL A CA 1
ATOM 733 C C . VAL A 1 105 ? -9.094 -7.376 10.696 1.00 90.94 105 VAL A C 1
ATOM 735 O O . VAL A 1 105 ? -10.237 -7.389 11.157 1.00 90.94 105 VAL A O 1
ATOM 738 N N . PHE A 1 106 ? -8.016 -7.321 11.487 1.00 92.12 106 PHE A N 1
ATOM 739 C CA . PHE A 1 106 ? -8.120 -7.288 12.949 1.00 92.12 106 PHE A CA 1
ATOM 740 C C . PHE A 1 106 ? -8.887 -6.063 13.456 1.00 92.12 106 PHE A C 1
ATOM 742 O O . PHE A 1 106 ? -9.740 -6.204 14.335 1.00 92.12 106 PHE A O 1
ATOM 749 N N . ILE A 1 107 ? -8.636 -4.880 12.887 1.00 91.50 107 ILE A N 1
ATOM 750 C CA . ILE A 1 107 ? -9.353 -3.649 13.247 1.00 91.50 107 ILE A CA 1
ATOM 751 C C . ILE A 1 107 ? -10.848 -3.789 12.940 1.00 91.50 107 ILE A C 1
ATOM 753 O O . ILE A 1 107 ? -11.679 -3.481 13.795 1.00 91.50 107 ILE A O 1
ATOM 757 N N . VAL A 1 108 ? -11.204 -4.294 11.756 1.00 90.69 108 VAL A N 1
ATOM 758 C CA . VAL A 1 108 ? -12.608 -4.487 11.359 1.00 90.69 108 VAL A CA 1
ATOM 759 C C . VAL A 1 108 ? -13.315 -5.459 12.304 1.00 90.69 108 VAL A C 1
ATOM 761 O O . VAL A 1 108 ? -14.392 -5.146 12.812 1.00 90.69 108 VAL A O 1
ATOM 764 N N . ILE A 1 109 ? -12.699 -6.606 12.607 1.00 92.69 109 ILE A N 1
ATOM 765 C CA . ILE A 1 109 ? -13.255 -7.587 13.550 1.00 92.69 109 ILE A CA 1
ATOM 766 C C . ILE A 1 109 ? -13.453 -6.956 14.935 1.00 92.69 109 ILE A C 1
ATOM 768 O O . ILE A 1 109 ? -14.505 -7.130 15.554 1.00 92.69 109 ILE A O 1
ATOM 772 N N . TRP A 1 110 ? -12.470 -6.195 15.417 1.00 92.50 110 TRP A N 1
ATOM 773 C CA . TRP A 1 110 ? -12.536 -5.536 16.719 1.00 92.50 110 TRP A CA 1
ATOM 774 C C . TRP A 1 110 ? -13.664 -4.497 16.798 1.00 92.50 110 TRP A C 1
ATOM 776 O O . TRP A 1 110 ? -14.423 -4.483 17.773 1.00 92.50 110 TRP A O 1
ATOM 786 N N . LEU A 1 111 ? -13.837 -3.675 15.757 1.00 91.69 111 LEU A N 1
ATOM 787 C CA . LEU A 1 111 ? -14.925 -2.696 15.667 1.00 91.69 111 LEU A CA 1
ATOM 788 C C . LEU A 1 111 ? -16.302 -3.366 15.628 1.00 91.69 111 LEU A C 1
ATOM 790 O O . LEU A 1 111 ? -17.210 -2.942 16.348 1.00 91.69 111 LEU A O 1
ATOM 794 N N . LEU A 1 112 ? -16.456 -4.439 14.846 1.00 91.50 112 LEU A N 1
ATOM 795 C CA . LEU A 1 112 ? -17.695 -5.219 14.800 1.00 91.50 112 LEU A CA 1
ATOM 796 C C . LEU A 1 112 ? -18.023 -5.812 16.173 1.00 91.50 112 LEU A C 1
ATOM 798 O O . LEU A 1 112 ? -19.156 -5.697 16.644 1.00 91.50 112 LEU A O 1
ATOM 802 N N . TRP A 1 113 ? -17.030 -6.377 16.860 1.00 90.81 113 TRP A N 1
ATOM 803 C CA . TRP A 1 113 ? -17.212 -6.934 18.198 1.00 90.81 113 TRP A CA 1
ATOM 804 C C . TRP A 1 113 ? -17.651 -5.873 19.219 1.00 90.81 113 TRP A C 1
ATOM 806 O O . TRP A 1 113 ? -18.584 -6.097 19.998 1.00 90.81 113 TRP A O 1
ATOM 816 N N . LEU A 1 114 ? -17.043 -4.683 19.185 1.00 89.06 114 LEU A N 1
ATOM 817 C CA . LEU A 1 114 ? -17.442 -3.550 20.024 1.00 89.06 114 LEU A CA 1
ATOM 818 C C . LEU A 1 114 ? -18.862 -3.060 19.714 1.00 89.06 114 LEU A C 1
ATOM 820 O O . LEU A 1 114 ? -19.638 -2.812 20.644 1.00 89.06 114 LEU A O 1
ATOM 824 N N . GLY A 1 115 ? -19.214 -2.948 18.431 1.00 87.44 115 GLY A N 1
ATOM 825 C CA . GLY A 1 115 ? -20.541 -2.534 17.973 1.00 87.44 115 GLY A CA 1
ATOM 826 C C . GLY A 1 115 ? -21.631 -3.493 18.447 1.00 87.44 115 GLY A C 1
ATOM 827 O O . GLY A 1 115 ? -22.602 -3.072 19.083 1.00 87.44 115 GLY A O 1
ATOM 828 N N . VAL A 1 116 ? -21.414 -4.796 18.255 1.00 87.12 116 VAL A N 1
ATOM 829 C CA . VAL A 1 116 ? -22.306 -5.860 18.734 1.00 87.12 116 VAL A CA 1
ATOM 830 C C . VAL A 1 116 ? -22.440 -5.803 20.258 1.00 87.12 116 VAL A C 1
ATOM 832 O O . VAL A 1 116 ? -23.554 -5.762 20.783 1.00 87.12 116 VAL A O 1
ATOM 835 N N . ARG A 1 117 ? -21.330 -5.693 20.998 1.00 86.00 117 ARG A N 1
ATOM 836 C CA . ARG A 1 117 ? -21.353 -5.598 22.468 1.00 86.00 117 ARG A CA 1
ATOM 837 C C . ARG A 1 117 ? -22.072 -4.341 22.975 1.00 86.00 117 ARG A C 1
ATOM 839 O O . ARG A 1 117 ? -22.664 -4.360 24.057 1.00 86.00 117 ARG A O 1
ATOM 846 N N . SER A 1 118 ? -21.992 -3.231 22.247 1.00 78.69 118 SER A N 1
ATOM 847 C CA . SER A 1 118 ? -22.712 -1.991 22.562 1.00 78.69 118 SER A CA 1
ATOM 848 C C . SER A 1 118 ? -24.219 -2.152 22.339 1.00 78.69 118 SER A C 1
ATOM 850 O O . SER A 1 118 ? -25.019 -1.757 23.191 1.00 78.69 118 SER A O 1
ATOM 852 N N . LEU A 1 119 ? -24.609 -2.815 21.247 1.00 83.06 119 LEU A N 1
ATOM 853 C CA . LEU A 1 119 ? -26.005 -3.077 20.910 1.00 83.06 119 LEU A CA 1
ATOM 854 C C . LEU A 1 119 ? -26.669 -4.044 21.901 1.00 83.06 119 LEU A C 1
ATOM 856 O O . LEU A 1 119 ? -27.732 -3.728 22.437 1.00 83.06 119 LEU A O 1
ATOM 860 N N . TYR A 1 120 ? -26.011 -5.159 22.237 1.00 82.19 120 TYR A N 1
ATOM 861 C CA . TYR A 1 120 ? -26.513 -6.114 23.233 1.00 82.19 120 TYR A CA 1
ATOM 862 C C . TYR A 1 120 ? -26.726 -5.465 24.608 1.00 82.19 120 TYR A C 1
ATOM 864 O O . TYR A 1 120 ? -27.756 -5.687 25.245 1.00 82.19 120 TYR A O 1
ATOM 872 N N . ARG A 1 121 ? -25.808 -4.592 25.051 1.00 77.38 121 ARG A N 1
ATOM 873 C CA . ARG A 1 121 ? -25.963 -3.850 26.316 1.00 77.38 121 ARG A CA 1
ATOM 874 C C . ARG A 1 121 ? -27.138 -2.870 26.291 1.00 77.38 121 ARG A C 1
ATOM 876 O O . ARG A 1 121 ? -27.796 -2.693 27.314 1.00 77.38 121 ARG A O 1
ATOM 883 N N . LYS A 1 122 ? -27.423 -2.237 25.149 1.00 76.75 122 LYS A N 1
ATOM 884 C CA . LYS A 1 122 ? -28.578 -1.335 24.998 1.00 76.75 122 LYS A CA 1
ATOM 885 C C . LYS A 1 122 ? -29.906 -2.093 24.996 1.00 76.75 122 LYS A C 1
ATOM 887 O O . LYS A 1 122 ? -30.864 -1.609 25.591 1.00 76.75 122 LYS A O 1
ATOM 892 N N . LEU A 1 123 ? -29.958 -3.271 24.374 1.00 78.38 123 LEU A N 1
ATOM 893 C CA . LEU A 1 123 ? -31.160 -4.109 24.336 1.00 78.38 123 LEU A CA 1
ATOM 894 C C . LEU A 1 123 ? -31.477 -4.731 25.705 1.00 78.38 123 LEU A C 1
ATOM 896 O O . LEU A 1 123 ? -32.630 -4.693 26.128 1.00 78.38 123 LEU A O 1
ATOM 900 N N . ALA A 1 124 ? -30.465 -5.200 26.443 1.00 77.44 124 ALA A N 1
ATOM 901 C CA . ALA A 1 124 ? -30.648 -5.730 27.798 1.00 77.44 124 ALA A CA 1
ATOM 902 C C . ALA A 1 124 ? -31.247 -4.685 28.762 1.00 77.44 124 ALA A C 1
ATOM 904 O O . ALA A 1 124 ? -32.203 -4.975 29.475 1.00 77.44 124 ALA A O 1
ATOM 905 N N . ARG A 1 125 ? -30.770 -3.432 28.696 1.00 74.31 125 ARG A N 1
ATOM 906 C CA . ARG A 1 125 ? -31.290 -2.315 29.509 1.00 74.31 125 ARG A CA 1
ATOM 907 C C . ARG A 1 125 ? -32.717 -1.890 29.152 1.00 74.31 125 ARG A C 1
ATOM 909 O O . ARG A 1 125 ? -33.397 -1.304 29.988 1.00 74.31 125 ARG A O 1
ATOM 916 N N . ARG A 1 126 ? -33.172 -2.120 27.913 1.00 69.88 126 ARG A N 1
ATOM 917 C CA . ARG A 1 126 ? -34.567 -1.847 27.517 1.00 69.88 126 ARG A CA 1
ATOM 918 C C . ARG A 1 126 ? -35.517 -2.885 28.104 1.00 69.88 126 ARG A C 1
ATOM 920 O O . ARG A 1 126 ? -36.551 -2.503 28.635 1.00 69.88 126 ARG A O 1
ATOM 927 N N . LYS A 1 127 ? -35.113 -4.158 28.087 1.00 65.81 127 LYS A N 1
ATOM 928 C CA . LYS A 1 127 ? -35.894 -5.264 28.651 1.00 65.81 127 LYS A CA 1
ATOM 929 C C . LYS A 1 127 ? -36.130 -5.098 30.157 1.00 65.81 127 LYS A C 1
ATOM 931 O O . LYS A 1 127 ? -37.236 -5.328 30.618 1.00 65.81 127 LYS A O 1
ATOM 936 N N . GLU A 1 128 ? -35.135 -4.622 30.910 1.00 66.81 128 GLU A N 1
ATOM 937 C CA . GLU A 1 128 ? -35.287 -4.316 32.347 1.00 66.81 128 GLU A CA 1
ATOM 938 C C . GLU A 1 128 ? -36.252 -3.154 32.632 1.00 66.81 128 GLU A C 1
ATOM 940 O O . GLU A 1 128 ? -36.967 -3.188 33.627 1.00 66.81 128 GLU A O 1
ATOM 945 N N . ARG A 1 129 ? -36.305 -2.135 31.762 1.00 63.59 129 ARG A N 1
ATOM 946 C CA . ARG A 1 129 ? -37.238 -1.003 31.915 1.00 63.59 129 ARG A CA 1
ATOM 947 C C . ARG A 1 129 ? -38.682 -1.368 31.577 1.00 63.59 129 ARG A C 1
ATOM 949 O O . ARG A 1 129 ? -39.592 -0.773 32.131 1.00 63.59 129 ARG A O 1
ATOM 956 N N . GLU A 1 130 ? -38.879 -2.316 30.669 1.00 66.00 130 GLU A N 1
ATOM 957 C CA . GLU A 1 130 ? -40.203 -2.811 30.276 1.00 66.00 130 GLU A CA 1
ATOM 958 C C . GLU A 1 130 ? -40.769 -3.811 31.300 1.00 66.00 130 GLU A C 1
ATOM 960 O O . GLU A 1 130 ? -41.972 -3.840 31.528 1.00 66.00 130 GLU A O 1
ATOM 965 N N . ASN A 1 131 ? -39.901 -4.576 31.977 1.00 65.06 131 ASN A N 1
ATOM 966 C CA . ASN A 1 131 ? -40.297 -5.562 32.992 1.00 65.06 131 ASN A CA 1
ATOM 967 C C . ASN A 1 131 ? -40.490 -4.981 34.406 1.00 65.06 131 ASN A C 1
ATOM 969 O O . ASN A 1 131 ? -40.925 -5.707 35.296 1.00 65.06 131 ASN A O 1
ATOM 973 N N . ASN A 1 132 ? -40.162 -3.703 34.627 1.00 65.00 132 ASN A N 1
ATOM 974 C CA . ASN A 1 132 ? -40.447 -2.988 35.874 1.00 65.00 132 ASN A CA 1
ATOM 975 C C . ASN A 1 132 ? -41.229 -1.691 35.593 1.00 65.00 132 ASN A C 1
ATOM 977 O O . ASN A 1 132 ? -40.660 -0.597 35.703 1.00 65.00 132 ASN A O 1
ATOM 981 N N . PRO A 1 133 ? -42.510 -1.793 35.188 1.00 62.38 133 PRO A N 1
ATOM 982 C CA . PRO A 1 133 ? -43.388 -0.638 35.138 1.00 62.38 133 PRO A CA 1
ATOM 983 C C . PRO A 1 133 ? -43.734 -0.269 36.586 1.00 62.38 133 PRO A C 1
ATOM 985 O O . PRO A 1 133 ? -44.475 -0.989 37.250 1.00 62.38 133 PRO A O 1
ATOM 988 N N . ASN A 1 134 ? -43.119 0.802 37.093 1.00 64.94 134 ASN A N 1
ATOM 989 C CA . ASN A 1 134 ? -43.554 1.425 38.346 1.00 64.94 134 ASN A CA 1
ATOM 990 C C . ASN A 1 134 ? -44.972 1.982 38.193 1.00 64.94 134 ASN A C 1
ATOM 992 O O . ASN A 1 134 ? -45.236 2.581 37.123 1.00 64.94 134 ASN A O 1
#

pLDDT: mean 77.14, std 12.68, range [41.81, 93.75]

Foldseek 3Di:
DPPPPPPVVVVVVLVVVLVVQLVVQLVVQLVVVVVDDPVVSNVRSNVGRNVVSNLVSVLVVLVVVLVVVVVVPDDDVVSVVSVVVSCVSVVVCVVVVVVVVVVVVVVVVVVVVVVVVVVVVVVVVVVVCVVDDD

Sequence (134 aa):
VGAYYLPFIDNLLDVIATPTAVIAGTIISASMVSELSPMLQWTIAVIVGGGAAGTVQGLTDVTRL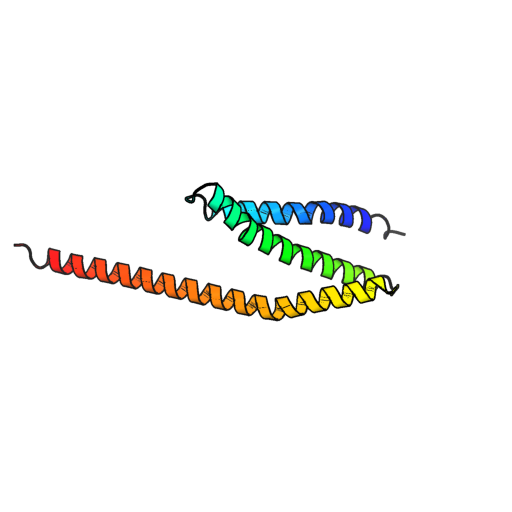TSNTLTAGVANPGVSTMEVLSSTVLSILAIAAPLFAAVLVFIVIWLLWLGVRSLYRKLARRKERENNPN

Secondary structure (DSSP, 8-state):
-TTSSHHHHHHHHHHHHHHHHHHHHHHHHHHHTTTS-HHHHHHHHIIIIIHHHHHHHHHHHHHHHHHHHHHTT---HHHHHHHHHHHHHHHHHHHHHHHHHHHHHHHHHHHHHHHHHHHHHHHHHHHHHHS---

Radius of gyration: 24.4 Å; chains: 1; bounding box: 67×29×77 Å